Protein AF-A0A7V8WAL2-F1 (afdb_monomer_lite)

pLDDT: mean 91.35, std 5.66, range [74.5, 97.56]

Secondary structure (DSSP, 8-state):
--SSSEEEE-TT--EEEE---TT------HHHHHHTT-TTPPPPHHHHHHHHHTT--

Sequence (57 aa):
LPGRGLDFRDPWGNHFQVVEYGEIQFSKTDAVLRGMRLDGLEKSEKALAELREKGLG

Structure (mmCIF, N/CA/C/O backbone):
data_AF-A0A7V8WAL2-F1
#
_entry.id   AF-A0A7V8WAL2-F1
#
loop_
_atom_site.group_PDB
_atom_site.id
_atom_site.type_symbol
_atom_site.label_atom_id
_atom_site.label_alt_id
_atom_site.label_comp_id
_atom_site.label_asym_id
_atom_site.label_entity_id
_atom_site.label_seq_id
_atom_site.pdbx_PDB_ins_code
_atom_site.Cartn_x
_atom_site.Cartn_y
_atom_site.Cartn_z
_atom_site.occupancy
_atom_site.B_iso_or_equiv
_atom_site.auth_seq_id
_atom_site.auth_comp_id
_atom_site.auth_asym_id
_atom_site.auth_atom_id
_atom_site.pdbx_PDB_model_num
ATOM 1 N N . LEU A 1 1 ? 22.695 -1.057 -10.465 1.00 76.12 1 LEU A N 1
ATOM 2 C CA . LEU A 1 1 ? 23.610 0.065 -10.811 1.00 76.12 1 LEU A CA 1
ATOM 3 C C . LEU A 1 1 ? 24.228 0.571 -9.510 1.00 76.12 1 LEU A C 1
ATOM 5 O O . LEU A 1 1 ? 23.589 0.371 -8.485 1.00 76.12 1 LEU A O 1
ATOM 9 N N . PRO A 1 2 ? 25.449 1.133 -9.482 1.00 74.50 2 PRO A N 1
ATOM 10 C CA . PRO A 1 2 ? 25.978 1.684 -8.236 1.00 74.50 2 PRO A CA 1
ATOM 11 C C . PRO A 1 2 ? 25.041 2.795 -7.732 1.00 74.50 2 PRO A C 1
ATOM 13 O O . PRO A 1 2 ? 24.819 3.775 -8.437 1.00 74.50 2 PRO A O 1
ATOM 16 N N . GLY A 1 3 ? 24.449 2.601 -6.550 1.00 77.94 3 GLY A N 1
ATOM 17 C CA . GLY A 1 3 ? 23.388 3.443 -5.995 1.00 77.94 3 GLY A CA 1
ATOM 18 C C . GLY A 1 3 ? 22.886 2.914 -4.644 1.00 77.94 3 GLY A C 1
ATOM 19 O O . GLY A 1 3 ? 23.227 1.802 -4.247 1.00 77.94 3 GLY A O 1
ATOM 20 N N . ARG A 1 4 ? 22.103 3.724 -3.916 1.00 81.50 4 ARG A N 1
ATOM 21 C CA . ARG A 1 4 ? 21.526 3.370 -2.597 1.00 81.50 4 ARG A CA 1
ATOM 22 C C . ARG A 1 4 ? 20.285 2.466 -2.706 1.00 81.50 4 ARG A C 1
ATOM 24 O O . ARG A 1 4 ? 19.858 1.913 -1.699 1.00 81.50 4 ARG A O 1
ATOM 31 N N . GLY A 1 5 ? 19.678 2.381 -3.891 1.00 86.06 5 GLY A N 1
ATOM 32 C CA . GLY A 1 5 ? 18.402 1.711 -4.136 1.00 86.06 5 GLY A CA 1
ATOM 33 C C . GLY A 1 5 ? 18.529 0.376 -4.866 1.00 86.06 5 GLY A C 1
ATOM 34 O O . GLY A 1 5 ? 19.617 -0.057 -5.250 1.00 86.06 5 GLY A O 1
ATOM 35 N N . LEU A 1 6 ? 17.380 -0.275 -5.060 1.00 91.12 6 LEU A N 1
ATOM 36 C CA . LEU A 1 6 ? 17.272 -1.448 -5.918 1.00 91.12 6 LEU A CA 1
ATOM 37 C C . LEU A 1 6 ? 17.056 -0.988 -7.364 1.00 91.12 6 LEU A C 1
ATOM 39 O O . LEU A 1 6 ? 15.927 -0.741 -7.789 1.00 91.12 6 LEU A O 1
ATOM 43 N N . ASP A 1 7 ? 18.168 -0.897 -8.093 1.00 95.12 7 ASP A N 1
ATOM 44 C CA . ASP A 1 7 ? 18.217 -0.423 -9.477 1.00 95.12 7 ASP A CA 1
ATOM 45 C C . ASP A 1 7 ? 18.840 -1.474 -10.407 1.00 95.12 7 ASP A C 1
ATOM 47 O O . ASP A 1 7 ? 19.983 -1.913 -10.200 1.00 95.12 7 ASP A O 1
ATOM 51 N N . PHE A 1 8 ? 18.144 -1.836 -11.484 1.00 93.62 8 PHE A N 1
ATOM 52 C CA . PHE A 1 8 ? 18.625 -2.815 -12.463 1.00 93.62 8 PHE A CA 1
ATOM 53 C C . PHE A 1 8 ? 18.236 -2.456 -13.898 1.00 93.62 8 PHE A C 1
ATOM 55 O O . PHE A 1 8 ? 17.392 -1.598 -14.148 1.00 93.62 8 PHE A O 1
ATOM 62 N N . ARG A 1 9 ? 18.901 -3.108 -14.856 1.00 95.81 9 ARG A N 1
ATOM 63 C CA . ARG A 1 9 ? 18.509 -3.070 -16.264 1.00 95.81 9 ARG A CA 1
ATOM 64 C C . ARG A 1 9 ? 17.876 -4.391 -16.652 1.00 95.81 9 ARG A C 1
ATOM 66 O O . ARG A 1 9 ? 18.375 -5.440 -16.247 1.00 95.81 9 ARG A O 1
ATOM 73 N N . ASP A 1 10 ? 16.801 -4.332 -17.419 1.00 95.44 10 ASP A N 1
ATOM 74 C CA . ASP A 1 10 ? 16.229 -5.526 -18.032 1.00 95.44 10 ASP A CA 1
ATOM 75 C C . ASP A 1 10 ? 17.011 -5.926 -19.310 1.00 95.44 10 ASP A C 1
ATOM 77 O O . ASP A 1 10 ? 17.896 -5.185 -19.758 1.00 95.44 10 ASP A O 1
ATOM 81 N N . PRO A 1 11 ? 16.712 -7.087 -19.923 1.00 97.56 11 PRO A N 1
ATOM 82 C CA . PRO A 1 11 ? 17.373 -7.534 -21.155 1.00 97.56 11 PRO A CA 1
ATOM 83 C C . PRO A 1 11 ? 17.169 -6.624 -22.376 1.00 97.56 11 PRO A C 1
ATOM 85 O O . PRO A 1 11 ? 17.906 -6.748 -23.352 1.00 97.56 11 PRO A O 1
ATOM 88 N N . TRP A 1 12 ? 16.188 -5.721 -22.337 1.00 97.31 12 TRP A N 1
ATOM 89 C CA . TRP A 1 12 ? 15.888 -4.776 -23.415 1.00 97.31 12 TRP A CA 1
ATOM 90 C C . TRP A 1 12 ? 16.528 -3.399 -23.190 1.00 97.31 12 TRP A C 1
ATOM 92 O O . TRP A 1 12 ? 16.415 -2.519 -24.040 1.00 97.31 12 TRP A O 1
ATOM 102 N N . GLY A 1 13 ? 17.249 -3.221 -22.079 1.00 95.19 13 GLY A N 1
ATOM 103 C CA . GLY A 1 13 ? 17.987 -2.006 -21.751 1.00 95.19 13 GLY A CA 1
ATOM 104 C C . GLY A 1 13 ? 17.192 -0.962 -20.965 1.00 95.19 13 GLY A C 1
ATOM 105 O O . GLY A 1 13 ? 17.732 0.118 -20.712 1.00 95.19 13 GLY A O 1
ATOM 106 N N . ASN A 1 14 ? 15.961 -1.259 -20.536 1.00 96.50 14 ASN A N 1
ATOM 107 C CA . ASN A 1 14 ? 15.182 -0.369 -19.677 1.00 96.50 14 ASN A CA 1
ATOM 108 C C . ASN A 1 14 ? 15.827 -0.272 -18.293 1.00 96.50 14 ASN A C 1
ATOM 110 O O . ASN A 1 14 ? 16.307 -1.267 -17.751 1.00 96.50 14 ASN A O 1
ATOM 114 N N . HIS A 1 15 ? 15.808 0.920 -17.701 1.00 94.88 15 HIS A N 1
ATOM 115 C CA . HIS A 1 15 ? 16.269 1.143 -16.335 1.00 94.88 15 HIS A CA 1
ATOM 116 C C . HIS A 1 15 ? 15.085 1.068 -15.366 1.00 94.88 15 HIS A C 1
ATOM 118 O O . HIS A 1 15 ? 14.186 1.904 -15.418 1.00 94.88 15 HIS A O 1
ATOM 124 N N . PHE A 1 16 ? 15.109 0.076 -14.479 1.00 95.06 16 PHE A N 1
ATOM 125 C CA . PHE A 1 16 ? 14.141 -0.091 -13.403 1.00 95.06 16 PHE A CA 1
ATOM 126 C C . PHE A 1 16 ? 14.715 0.406 -12.083 1.00 95.06 16 PHE A C 1
ATOM 128 O O . PHE A 1 16 ? 15.805 -0.012 -11.692 1.00 95.06 16 PHE A O 1
ATOM 135 N N . GLN A 1 17 ? 13.929 1.231 -11.393 1.00 93.62 17 GLN A N 1
ATOM 136 C CA . GLN A 1 17 ? 14.147 1.646 -10.013 1.00 93.62 17 GLN A CA 1
ATOM 137 C C . GLN A 1 17 ? 12.955 1.182 -9.176 1.00 93.62 17 GL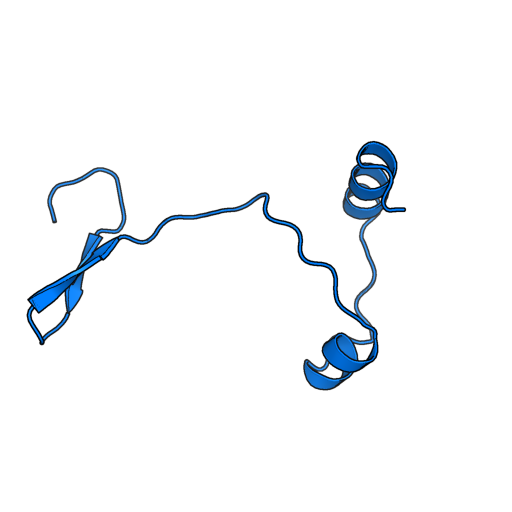N A C 1
ATOM 139 O O . GLN A 1 17 ? 11.808 1.525 -9.471 1.00 93.62 17 GLN A O 1
ATOM 144 N N . VAL A 1 18 ? 13.218 0.405 -8.130 1.00 91.44 18 VAL A N 1
ATOM 145 C CA . VAL A 1 18 ? 12.175 -0.042 -7.202 1.00 91.44 18 VAL A CA 1
ATOM 146 C C . VAL A 1 18 ? 12.093 0.945 -6.043 1.00 91.44 18 VAL A C 1
ATOM 148 O O . VAL A 1 18 ? 13.062 1.139 -5.308 1.00 91.44 18 VAL A O 1
ATOM 151 N N . VAL A 1 19 ? 10.924 1.565 -5.885 1.00 89.06 19 VAL A N 1
ATOM 152 C CA . VAL A 1 19 ? 10.610 2.488 -4.789 1.00 89.06 19 VAL A CA 1
ATOM 153 C C . VAL A 1 19 ? 9.495 1.913 -3.926 1.00 89.06 19 VAL A C 1
ATOM 155 O O . VAL A 1 19 ? 8.502 1.397 -4.438 1.00 89.06 19 VAL A O 1
ATOM 158 N N . GLU A 1 20 ? 9.671 1.989 -2.611 1.00 87.06 20 GLU A N 1
ATOM 159 C CA . GLU A 1 20 ? 8.662 1.567 -1.647 1.00 87.06 20 GLU A CA 1
ATOM 160 C C . GLU A 1 20 ? 7.782 2.751 -1.245 1.00 87.06 20 GLU A C 1
ATOM 162 O O . GLU A 1 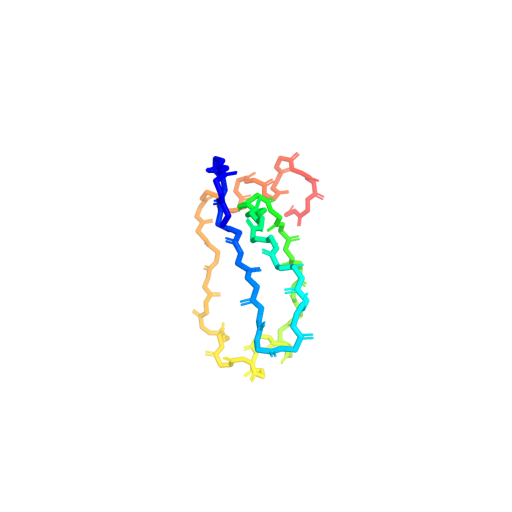20 ? 8.272 3.838 -0.938 1.00 87.06 20 GLU A O 1
ATOM 167 N N . TYR A 1 21 ? 6.478 2.499 -1.177 1.00 85.38 21 TYR A N 1
ATOM 168 C CA . TYR A 1 21 ? 5.512 3.396 -0.563 1.00 85.38 21 TYR A CA 1
ATOM 169 C C . TYR A 1 21 ? 4.766 2.658 0.554 1.00 85.38 21 TYR A C 1
ATOM 171 O O . TYR A 1 21 ? 3.621 2.243 0.379 1.00 85.38 21 TYR A O 1
ATOM 179 N N . GLY A 1 22 ? 5.436 2.472 1.693 1.00 81.44 22 GLY A N 1
ATOM 180 C CA . GLY A 1 22 ? 4.929 1.640 2.794 1.00 81.44 22 GLY A CA 1
ATOM 181 C C . GLY A 1 22 ? 3.650 2.165 3.453 1.00 81.44 22 GLY A C 1
ATOM 182 O O . GLY A 1 22 ? 2.870 1.388 3.988 1.00 81.44 22 GLY A O 1
ATOM 183 N N . GLU A 1 23 ? 3.395 3.471 3.358 1.00 82.88 23 GLU A N 1
ATOM 184 C CA . GLU A 1 23 ? 2.292 4.143 4.062 1.00 82.88 23 GLU A CA 1
ATOM 185 C C . GLU A 1 23 ? 1.078 4.454 3.161 1.00 82.88 23 GLU A C 1
ATOM 187 O O . GLU A 1 23 ? 0.148 5.152 3.577 1.00 82.88 23 GLU A O 1
ATOM 192 N N . ILE A 1 24 ? 1.059 3.973 1.909 1.00 86.12 24 ILE A N 1
ATOM 193 C CA . ILE A 1 24 ? -0.107 4.162 1.031 1.00 86.12 24 ILE A CA 1
ATOM 194 C C . ILE A 1 24 ? -1.246 3.243 1.478 1.00 86.12 24 ILE A C 1
ATOM 196 O O . ILE A 1 24 ? -1.091 2.029 1.593 1.00 86.12 24 ILE A O 1
ATOM 200 N N . GLN A 1 25 ? -2.429 3.829 1.652 1.00 86.88 25 GLN A N 1
ATOM 201 C CA . GLN A 1 25 ? -3.650 3.115 2.016 1.00 86.88 25 GLN A CA 1
ATOM 202 C C . GLN A 1 25 ? -4.617 3.088 0.828 1.00 86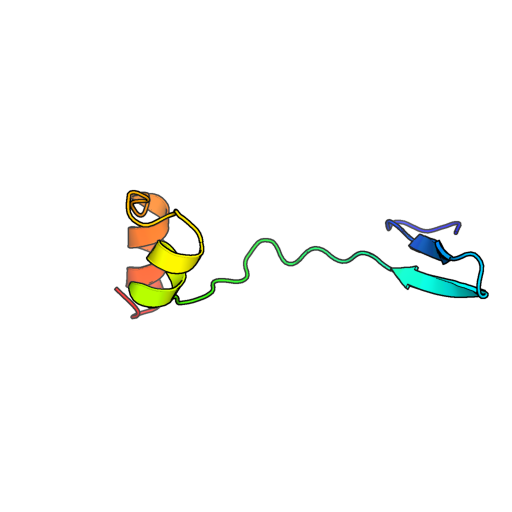.88 25 GLN A C 1
ATOM 204 O O . GLN A 1 25 ? -4.847 4.107 0.179 1.00 86.88 25 GLN A O 1
ATOM 209 N N . PHE A 1 26 ? -5.202 1.919 0.559 1.00 85.75 26 PHE A N 1
ATOM 210 C CA . PHE A 1 26 ? -6.206 1.730 -0.487 1.00 85.75 26 PHE A CA 1
ATOM 211 C C . PHE A 1 26 ? -7.535 1.295 0.120 1.00 85.75 26 PHE A C 1
ATOM 213 O O . PHE A 1 26 ? -7.607 0.277 0.812 1.00 85.75 26 PHE A O 1
ATOM 220 N N . SER A 1 27 ? -8.603 2.015 -0.212 1.00 88.31 27 SER A N 1
ATOM 221 C CA . SER A 1 27 ? -9.963 1.553 0.053 1.00 88.31 27 SER A CA 1
ATOM 222 C C . SER A 1 27 ? -10.346 0.466 -0.946 1.00 88.31 27 SER A C 1
ATOM 224 O O . SER A 1 27 ? -10.061 0.567 -2.140 1.00 88.31 27 SER A O 1
ATOM 226 N N . LYS A 1 28 ? -11.014 -0.581 -0.464 1.00 89.81 28 LYS A N 1
ATOM 227 C CA . LYS A 1 28 ? -11.557 -1.658 -1.297 1.00 89.81 28 LYS A CA 1
ATOM 228 C C . LYS A 1 28 ? -13.009 -1.896 -0.927 1.00 89.81 28 LYS A C 1
ATOM 230 O O . LYS A 1 28 ? -13.367 -1.820 0.243 1.00 89.81 28 LYS A O 1
ATOM 235 N N . THR A 1 29 ? -13.826 -2.192 -1.931 1.00 92.81 29 THR A N 1
ATOM 236 C CA . THR A 1 29 ? -15.202 -2.649 -1.723 1.00 92.81 29 THR A CA 1
ATOM 237 C C . THR A 1 29 ? -15.217 -4.138 -1.388 1.00 92.81 29 THR A C 1
ATOM 239 O O . THR A 1 29 ? -14.297 -4.878 -1.754 1.00 92.81 29 THR A O 1
ATOM 242 N N . ASP A 1 30 ? -16.299 -4.613 -0.773 1.00 92.06 30 ASP A N 1
ATOM 243 C CA . ASP A 1 30 ? -16.438 -6.029 -0.409 1.00 92.06 30 ASP A CA 1
ATOM 244 C C . ASP A 1 30 ? -16.365 -6.964 -1.624 1.00 92.06 30 ASP A C 1
ATOM 246 O O . ASP A 1 30 ? -15.846 -8.074 -1.537 1.00 92.06 30 ASP A O 1
ATOM 250 N N . ALA A 1 31 ? -16.854 -6.519 -2.787 1.00 95.44 31 ALA A N 1
ATOM 251 C CA . ALA A 1 31 ? -16.773 -7.295 -4.022 1.00 95.44 31 ALA A CA 1
ATOM 252 C C . ALA A 1 31 ? -15.320 -7.513 -4.474 1.00 95.44 31 ALA A C 1
ATOM 254 O O . ALA A 1 31 ? -14.975 -8.611 -4.912 1.00 95.44 31 ALA A O 1
ATOM 255 N N . VAL A 1 32 ? -14.460 -6.498 -4.321 1.00 95.25 32 VAL A N 1
ATOM 256 C CA . VAL A 1 32 ? -13.026 -6.610 -4.627 1.00 95.25 32 VAL A CA 1
ATOM 257 C C . VAL A 1 32 ? -12.345 -7.560 -3.644 1.00 95.25 32 VAL A C 1
ATOM 259 O O . VAL A 1 32 ? -11.574 -8.416 -4.072 1.00 95.25 32 VAL A O 1
ATOM 262 N N . LEU A 1 33 ? -12.657 -7.468 -2.346 1.00 95.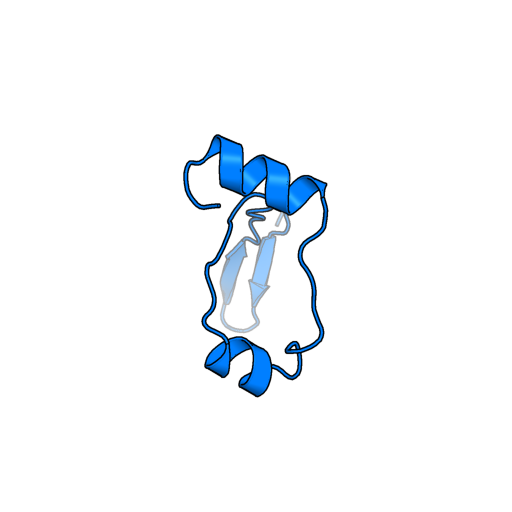31 33 LEU A N 1
ATOM 263 C CA . LEU A 1 33 ? -12.102 -8.377 -1.336 1.00 95.31 33 LEU A CA 1
ATOM 264 C C . LEU A 1 33 ? -12.487 -9.836 -1.604 1.00 95.31 33 LEU A C 1
ATOM 266 O O . LEU A 1 33 ? -11.612 -10.701 -1.600 1.00 95.31 33 LEU A O 1
ATOM 270 N N . ARG A 1 34 ? -13.755 -10.102 -1.947 1.00 95.50 34 ARG A N 1
ATOM 271 C CA . ARG A 1 34 ? -14.209 -11.438 -2.372 1.00 95.50 34 ARG A CA 1
ATOM 272 C C . ARG A 1 34 ? -13.482 -11.928 -3.622 1.00 95.50 34 ARG A C 1
ATOM 274 O O . ARG A 1 34 ? -13.019 -13.063 -3.652 1.00 95.50 34 ARG A O 1
ATOM 281 N N . GLY A 1 35 ? -13.332 -11.076 -4.638 1.00 97.12 35 GLY A N 1
ATOM 282 C CA . GLY A 1 35 ? -12.599 -11.420 -5.862 1.00 97.12 35 GLY A CA 1
ATOM 283 C C . GLY A 1 35 ? -11.132 -11.788 -5.604 1.00 97.12 35 GLY A C 1
ATOM 284 O O . GLY A 1 35 ? -10.582 -12.650 -6.285 1.00 97.12 35 GLY A O 1
ATOM 285 N N . MET A 1 36 ? -10.521 -11.189 -4.578 1.00 97.00 36 MET A N 1
ATOM 286 C CA . MET A 1 36 ? -9.162 -11.496 -4.123 1.00 97.00 36 MET A CA 1
ATOM 287 C C . MET A 1 36 ? -9.078 -12.679 -3.145 1.00 97.00 36 MET A C 1
ATOM 289 O O . MET A 1 36 ? -7.968 -13.057 -2.779 1.00 97.00 36 MET A O 1
ATOM 293 N N . ARG A 1 37 ? -10.213 -13.264 -2.728 1.00 96.44 37 ARG A N 1
ATOM 294 C CA . ARG A 1 37 ? -10.308 -14.284 -1.663 1.00 96.44 37 ARG A CA 1
ATOM 295 C C . ARG A 1 37 ? -9.777 -13.797 -0.306 1.00 96.44 37 ARG A C 1
ATOM 297 O O . ARG A 1 37 ? -9.063 -14.515 0.388 1.00 96.44 37 ARG A O 1
ATOM 304 N N . LEU A 1 38 ? -10.096 -12.551 0.039 1.00 94.94 38 LEU A N 1
ATOM 305 C CA . LEU A 1 38 ? -9.692 -11.870 1.277 1.00 94.94 38 LEU A CA 1
ATOM 306 C C . LEU A 1 38 ? -10.902 -11.395 2.097 1.00 94.94 38 LEU A C 1
ATOM 308 O O . 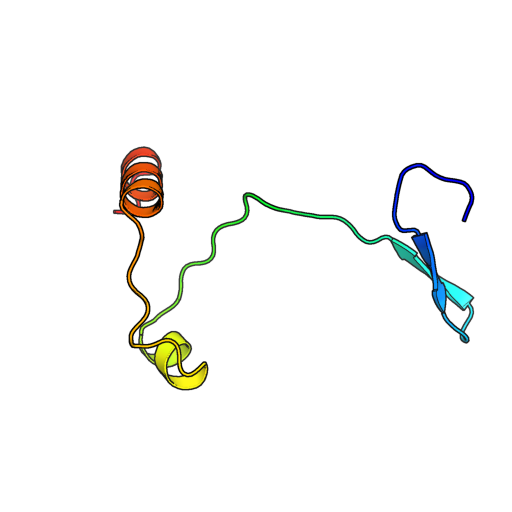LEU A 1 38 ? -10.790 -10.484 2.909 1.00 94.94 38 LEU A O 1
ATOM 312 N N . ASP A 1 39 ? -12.077 -11.968 1.868 1.00 92.62 39 ASP A N 1
ATOM 313 C CA . ASP A 1 39 ? -13.337 -11.567 2.498 1.00 92.62 39 ASP A CA 1
ATOM 314 C C . ASP A 1 39 ? -13.425 -11.882 3.998 1.00 92.62 39 ASP A C 1
ATOM 316 O O . ASP A 1 39 ? -14.215 -11.257 4.695 1.00 92.62 39 ASP A O 1
ATOM 320 N N . GLY A 1 40 ? -12.573 -12.774 4.510 1.00 92.19 40 GLY A N 1
ATOM 321 C CA . GLY A 1 40 ? -12.398 -13.002 5.949 1.00 92.19 40 GLY A CA 1
ATOM 322 C C . GLY A 1 40 ? -11.349 -12.104 6.618 1.00 92.19 40 GLY A C 1
ATOM 323 O O . GLY A 1 40 ? -11.020 -12.328 7.780 1.00 92.19 40 GLY A O 1
ATOM 324 N N . LEU A 1 41 ? -10.755 -11.146 5.895 1.00 92.12 41 LEU A N 1
ATOM 325 C CA . LEU A 1 41 ? -9.717 -10.275 6.444 1.00 92.12 41 LEU A CA 1
ATOM 326 C C . LEU A 1 41 ? -10.341 -9.135 7.257 1.00 92.12 41 LEU A C 1
ATOM 328 O O . LEU A 1 41 ? -11.073 -8.301 6.723 1.00 92.12 41 LEU A O 1
ATOM 332 N N . GLU A 1 42 ? -9.978 -9.051 8.531 1.00 91.56 42 GLU A N 1
ATOM 333 C CA . GLU A 1 42 ? -10.397 -7.963 9.411 1.00 91.56 42 GLU A CA 1
ATOM 334 C C . GLU A 1 42 ? -9.306 -6.896 9.555 1.00 91.56 42 GLU A C 1
ATOM 336 O O . GLU A 1 42 ? -8.109 -7.153 9.392 1.00 91.56 42 GLU A O 1
ATOM 341 N N . LYS A 1 43 ? -9.725 -5.662 9.853 1.00 91.44 43 LYS A N 1
ATOM 342 C CA . LYS A 1 43 ? -8.790 -4.571 10.145 1.00 91.44 43 LYS A CA 1
ATOM 343 C C . LYS A 1 43 ? -8.225 -4.761 11.549 1.00 91.44 43 LYS A C 1
ATOM 345 O O . LYS A 1 43 ? -8.969 -5.035 12.482 1.00 91.44 43 LYS A O 1
ATOM 350 N N . SER A 1 44 ? -6.921 -4.557 11.708 1.00 93.81 44 SER A N 1
ATOM 351 C CA . SER A 1 44 ? -6.310 -4.513 13.036 1.00 93.81 44 SER A CA 1
ATOM 352 C C . SER A 1 44 ? -6.748 -3.263 13.805 1.00 93.81 44 SER A C 1
ATOM 354 O O . SER A 1 44 ? -7.092 -2.242 13.206 1.00 93.81 44 SER A O 1
ATOM 356 N N . GLU A 1 45 ? -6.647 -3.301 15.135 1.00 97.19 45 GLU A N 1
ATOM 357 C CA . GLU A 1 45 ? -6.915 -2.137 15.996 1.00 97.19 45 GLU A CA 1
ATOM 358 C C . GLU A 1 45 ? -6.092 -0.906 15.599 1.00 97.19 45 GLU A C 1
ATOM 360 O O . GLU A 1 45 ? -6.602 0.214 15.564 1.00 97.19 45 GLU A O 1
ATOM 365 N N . LYS A 1 46 ? -4.824 -1.121 15.222 1.00 95.06 46 LYS A N 1
ATOM 366 C CA . LYS A 1 46 ? -3.948 -0.060 14.715 1.00 95.06 46 LYS A CA 1
ATOM 367 C C . LYS A 1 46 ? -4.516 0.568 13.437 1.00 95.06 46 LYS A C 1
ATOM 369 O O . LYS A 1 46 ? -4.625 1.787 13.361 1.00 95.06 46 LYS A O 1
ATOM 374 N N . ALA A 1 47 ? -4.926 -0.249 12.465 1.00 92.62 47 ALA A N 1
ATOM 375 C CA . ALA A 1 47 ? -5.498 0.246 11.214 1.00 92.62 47 ALA A CA 1
ATOM 376 C C . ALA A 1 47 ? -6.816 1.005 11.447 1.00 92.62 47 ALA A C 1
ATOM 378 O O . ALA A 1 47 ? -7.062 2.031 10.819 1.00 92.62 47 ALA A O 1
ATOM 379 N N . LEU A 1 48 ? -7.652 0.537 12.379 1.00 94.62 48 LEU A N 1
ATOM 380 C CA . LEU A 1 48 ? -8.874 1.242 12.770 1.00 94.62 48 LEU A CA 1
ATOM 381 C C . LEU A 1 48 ? -8.571 2.599 13.423 1.00 94.62 48 LEU A C 1
ATOM 383 O O . LEU A 1 48 ? -9.269 3.572 13.148 1.00 94.62 48 LEU A O 1
ATOM 387 N N . ALA A 1 49 ? -7.535 2.687 14.260 1.00 95.94 49 ALA A N 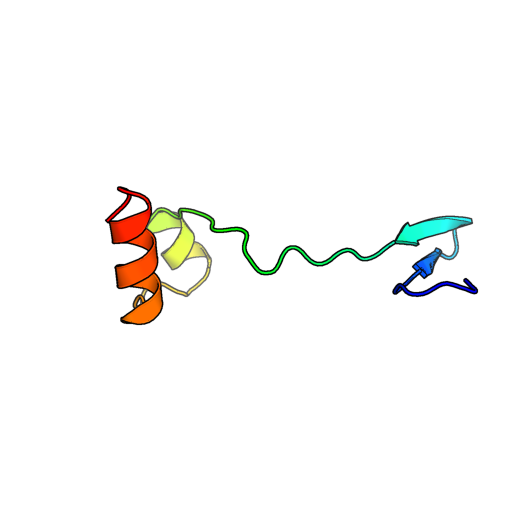1
ATOM 388 C CA . ALA A 1 49 ? -7.106 3.950 14.860 1.00 95.94 49 ALA A CA 1
ATOM 389 C C . ALA A 1 49 ? -6.629 4.960 13.808 1.00 95.94 49 ALA A C 1
ATOM 391 O O . ALA A 1 49 ? -7.074 6.106 13.830 1.00 95.94 49 ALA A O 1
ATOM 392 N N . GLU A 1 50 ? -5.811 4.522 12.850 1.00 93.62 50 GLU A N 1
ATOM 393 C CA . GLU A 1 50 ? -5.337 5.372 11.752 1.00 93.62 50 GLU A CA 1
ATOM 394 C C . GLU A 1 50 ? -6.483 5.879 10.866 1.00 93.62 50 GLU A C 1
ATOM 396 O O . GLU A 1 50 ? -6.494 7.044 10.470 1.00 93.62 50 GLU A O 1
ATOM 401 N N . LEU A 1 51 ? -7.476 5.032 10.565 1.00 93.81 51 LEU A N 1
ATOM 402 C CA . LEU A 1 51 ? -8.646 5.453 9.789 1.00 93.81 51 LEU A CA 1
ATOM 403 C C . LEU A 1 51 ? -9.454 6.530 10.520 1.00 93.81 51 LEU A C 1
ATOM 405 O O . LEU A 1 51 ? -9.875 7.496 9.886 1.00 93.81 51 LEU A O 1
ATOM 409 N N . ARG A 1 52 ? -9.630 6.403 11.842 1.00 95.88 52 ARG A N 1
ATOM 410 C CA . ARG A 1 52 ? -10.302 7.427 12.660 1.00 95.88 52 ARG A CA 1
ATOM 411 C C . ARG A 1 52 ? -9.529 8.743 12.679 1.00 95.88 52 ARG A C 1
ATOM 413 O O . ARG A 1 52 ? -10.138 9.791 12.500 1.00 95.88 52 ARG A O 1
ATOM 420 N N . GLU A 1 53 ? -8.206 8.698 12.843 1.00 95.94 53 GLU A N 1
ATOM 421 C CA . GLU A 1 53 ? -7.347 9.893 12.796 1.00 95.94 53 GLU A CA 1
ATOM 422 C C . GLU A 1 53 ? -7.467 10.628 11.451 1.00 95.94 53 GLU A C 1
ATOM 424 O O . GLU A 1 53 ? -7.474 11.857 11.402 1.00 95.94 53 GLU A O 1
ATOM 429 N N . LYS A 1 54 ? -7.641 9.873 10.362 1.00 92.38 54 LYS A N 1
ATOM 430 C CA . LYS A 1 54 ? -7.821 10.402 9.003 1.00 92.38 54 LYS A CA 1
ATOM 431 C C . LYS A 1 54 ? -9.272 10.762 8.649 1.00 92.38 54 LYS A C 1
ATOM 433 O O . LYS A 1 54 ? -9.506 11.232 7.538 1.00 92.38 54 LYS A O 1
ATOM 438 N N . GLY A 1 55 ? -10.242 10.549 9.545 1.00 94.31 55 GLY A N 1
ATOM 439 C CA . GLY A 1 55 ? -11.665 10.827 9.299 1.00 94.31 55 GLY A CA 1
ATOM 440 C C . GLY A 1 55 ? -12.341 9.879 8.296 1.00 94.31 55 GLY A C 1
ATOM 441 O O . GLY A 1 55 ? -13.298 10.267 7.633 1.00 94.31 55 GLY A O 1
ATOM 442 N N . LEU A 1 56 ? -11.822 8.655 8.153 1.00 89.81 56 LEU A N 1
ATOM 443 C CA . LEU A 1 56 ? -12.269 7.634 7.194 1.00 89.81 56 LEU A CA 1
ATOM 444 C C . LEU A 1 56 ? -12.928 6.408 7.861 1.00 89.81 56 LEU A C 1
ATOM 446 O O . LEU A 1 56 ? -13.237 5.441 7.161 1.00 89.81 56 LEU A O 1
ATOM 450 N N . GLY A 1 57 ? -13.069 6.410 9.191 1.00 78.88 57 GLY A N 1
ATOM 451 C CA . GLY A 1 57 ? -13.528 5.275 10.004 1.00 78.88 57 GLY A CA 1
ATOM 452 C C . GLY A 1 57 ? -14.759 5.576 10.837 1.00 78.88 57 GLY A C 1
ATOM 453 O O . GLY A 1 57 ? -14.929 6.751 11.227 1.00 78.88 57 GLY A O 1
#

Radius of gyration: 17.85 Å; chains: 1; bounding box: 43×25×39 Å

Foldseek 3Di:
DPDPFDWDADPVGDIDTDDDDPPDDDDDDCVVCVVVVNNVPDDDPVRVVVCVVVVND